Protein AF-A0A2E8HLU5-F1 (afdb_monomer_lite)

Radius of gyration: 15.28 Å; chains: 1; bounding box: 49×19×29 Å

Foldseek 3Di:
DDDDPDDPPCQQAADNCQVPDPPHDPRRRHHFFDFDDDPDRDTDRDPCPVVDPPD

Sequence (55 aa):
MEGEVADPVNPPPGCAFHPRCPFVQDRCRSQVPELRQLEGKRRVSCHRAEELDLA

pLDDT: mean 78.18, std 14.79, range [43.81, 90.56]

Secondary structure (DSSP, 8-state):
-------TT-PPSS-TTTTT-TT--GGGGTSPPP-EEETTTEEE--TTTTTS---

Structure (mmCIF, N/CA/C/O backbone):
data_AF-A0A2E8HLU5-F1
#
_entry.id   AF-A0A2E8HLU5-F1
#
loop_
_atom_site.group_PDB
_atom_site.id
_atom_site.type_symbol
_atom_site.label_atom_id
_atom_site.label_alt_id
_atom_site.label_comp_id
_atom_site.label_asym_id
_atom_site.label_entity_id
_atom_site.label_seq_id
_atom_site.pdbx_PDB_ins_code
_atom_site.Cartn_x
_atom_site.Cartn_y
_atom_site.Cartn_z
_atom_site.occupancy
_atom_site.B_iso_or_equiv
_atom_site.auth_seq_id
_atom_site.auth_comp_id
_atom_site.auth_asym_id
_atom_site.auth_atom_id
_atom_site.pdbx_PDB_model_num
ATOM 1 N N . MET A 1 1 ? 40.204 7.377 -16.439 1.00 43.81 1 MET A N 1
ATOM 2 C CA . MET A 1 1 ? 39.205 7.781 -15.431 1.00 43.81 1 MET A CA 1
ATOM 3 C C . MET A 1 1 ? 37.998 6.903 -15.667 1.00 43.81 1 MET A C 1
ATOM 5 O O . MET A 1 1 ? 37.189 7.205 -16.530 1.00 43.81 1 MET A O 1
ATOM 9 N N . GLU A 1 2 ? 37.987 5.748 -15.009 1.00 47.91 2 GLU A N 1
ATOM 10 C CA . GLU A 1 2 ? 36.875 4.799 -15.021 1.00 47.91 2 GLU A CA 1
ATOM 11 C C . GLU A 1 2 ? 35.746 5.383 -14.172 1.00 47.91 2 GLU A C 1
ATOM 13 O O . GLU A 1 2 ? 35.940 5.690 -12.996 1.00 47.91 2 GLU A O 1
ATOM 18 N N . GLY A 1 3 ? 34.590 5.609 -14.782 1.00 61.03 3 GLY A N 1
ATOM 19 C CA . GLY A 1 3 ? 33.464 6.241 -14.119 1.00 61.03 3 GLY A CA 1
ATOM 20 C C . GLY A 1 3 ? 32.199 6.012 -14.914 1.00 61.03 3 GLY A C 1
ATOM 21 O O . GLY A 1 3 ? 31.817 6.858 -15.706 1.00 61.03 3 GLY A O 1
ATOM 22 N N . GLU A 1 4 ? 31.548 4.880 -14.690 1.00 52.72 4 GLU A N 1
ATOM 23 C CA . GLU A 1 4 ? 30.162 4.693 -15.113 1.00 52.72 4 GLU A CA 1
ATOM 24 C C . GLU A 1 4 ? 29.483 3.710 -14.161 1.00 52.72 4 GLU A C 1
ATOM 26 O O . GLU A 1 4 ? 29.315 2.521 -14.414 1.00 52.72 4 GLU A O 1
ATOM 31 N N . VAL A 1 5 ? 29.133 4.246 -12.990 1.00 61.22 5 VAL A N 1
ATOM 32 C CA . VAL A 1 5 ? 28.068 3.691 -12.158 1.00 61.22 5 VAL A CA 1
ATOM 33 C C . VAL A 1 5 ? 26.764 4.111 -12.833 1.00 61.22 5 VAL A C 1
ATOM 35 O O . VAL A 1 5 ? 26.382 5.273 -12.743 1.00 61.22 5 VAL A O 1
ATOM 38 N N . ALA A 1 6 ? 26.118 3.195 -13.545 1.00 47.19 6 ALA A N 1
ATOM 39 C CA . ALA A 1 6 ? 24.836 3.422 -14.206 1.00 47.19 6 ALA A CA 1
ATOM 40 C C . ALA A 1 6 ? 23.838 2.362 -13.708 1.00 47.19 6 ALA A C 1
ATOM 42 O O . ALA A 1 6 ? 24.126 1.173 -13.794 1.00 47.19 6 ALA A O 1
ATOM 43 N N . ASP A 1 7 ? 22.662 2.634 -13.144 1.00 47.44 7 ASP A N 1
ATOM 44 C CA . ASP A 1 7 ? 21.983 3.860 -12.722 1.00 47.44 7 ASP A CA 1
ATOM 45 C C . ASP A 1 7 ? 20.832 3.394 -11.795 1.00 47.44 7 ASP A C 1
ATOM 47 O O . 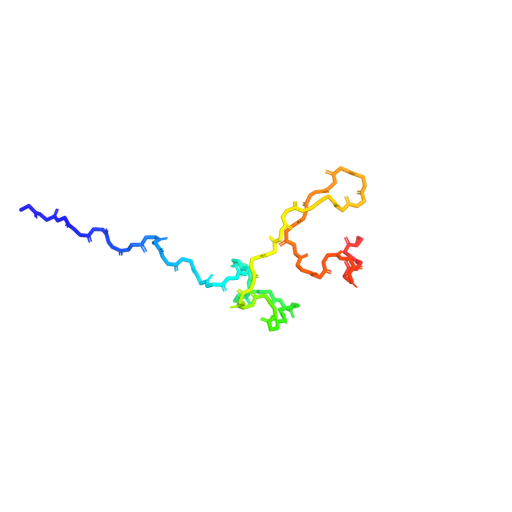ASP A 1 7 ? 19.995 2.603 -12.238 1.00 47.44 7 ASP A O 1
ATOM 51 N N . PRO A 1 8 ? 20.681 3.868 -10.543 1.00 54.75 8 PRO A N 1
ATOM 52 C CA . PRO A 1 8 ? 19.467 3.624 -9.744 1.00 54.75 8 PRO A CA 1
ATOM 53 C C . PRO A 1 8 ? 18.228 4.387 -10.276 1.00 54.75 8 PRO A C 1
ATOM 55 O O . PRO A 1 8 ? 17.208 4.471 -9.593 1.00 54.75 8 PRO A O 1
ATOM 58 N N . VAL A 1 9 ? 18.318 4.977 -11.475 1.00 56.25 9 VAL A N 1
ATOM 59 C CA . VAL A 1 9 ? 17.491 6.098 -11.952 1.00 56.25 9 VAL A CA 1
ATOM 60 C C . VAL A 1 9 ? 16.166 5.696 -12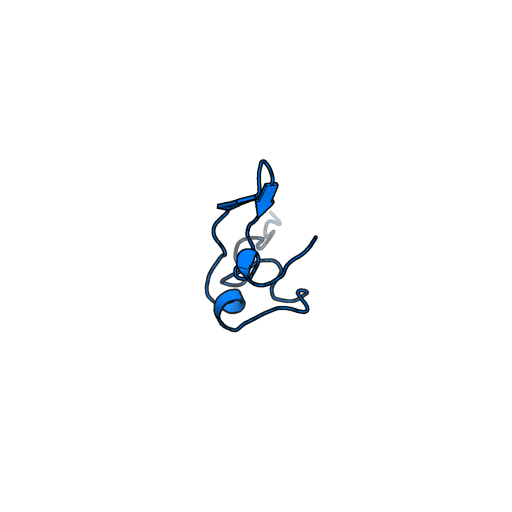.605 1.00 56.25 9 VAL A C 1
ATOM 62 O O . VAL A 1 9 ? 15.345 6.567 -12.874 1.00 56.25 9 VAL A O 1
ATOM 65 N N . ASN A 1 10 ? 15.914 4.403 -12.824 1.00 55.16 10 ASN A N 1
ATOM 66 C CA . ASN A 1 10 ? 14.644 3.930 -13.384 1.00 55.16 10 ASN A CA 1
ATOM 67 C C . ASN A 1 10 ? 13.976 2.905 -12.457 1.00 55.16 10 ASN A C 1
ATOM 69 O O . ASN A 1 10 ? 13.964 1.707 -12.756 1.00 55.16 10 ASN A O 1
ATOM 73 N N . PRO A 1 11 ? 13.402 3.340 -11.317 1.00 58.34 11 PRO A N 1
ATOM 74 C CA . PRO A 1 11 ? 12.415 2.508 -10.651 1.00 58.34 11 PRO A CA 1
ATOM 75 C C . PRO A 1 11 ? 11.301 2.195 -11.666 1.00 58.34 11 PRO A C 1
ATOM 77 O O . PRO A 1 11 ? 10.892 3.089 -12.415 1.00 58.34 11 PRO A O 1
ATOM 80 N N . PRO A 1 12 ? 10.823 0.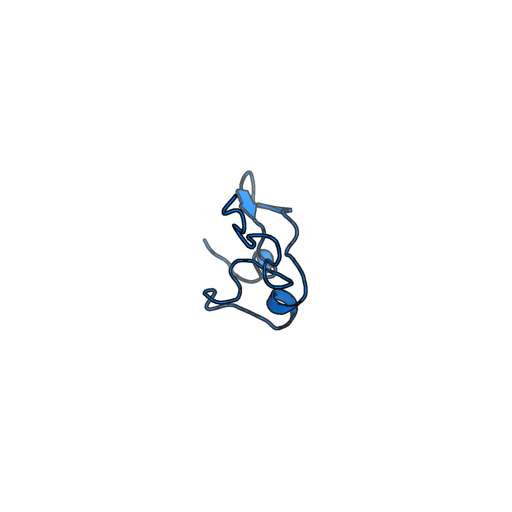940 -11.739 1.00 60.00 12 PRO A N 1
ATOM 81 C CA . PRO A 1 12 ? 9.706 0.614 -12.609 1.00 60.00 12 PRO A CA 1
ATOM 82 C C . PRO A 1 12 ? 8.535 1.554 -12.293 1.00 60.00 12 PRO A C 1
ATOM 84 O O . PRO A 1 12 ? 8.315 1.878 -11.118 1.00 60.00 12 PRO A O 1
ATOM 87 N N . PRO A 1 13 ? 7.797 2.027 -13.312 1.00 72.12 13 PRO A N 1
ATOM 88 C CA . PRO A 1 13 ? 6.659 2.894 -13.071 1.00 72.12 13 PRO A CA 1
ATOM 89 C C . PRO A 1 13 ? 5.674 2.178 -12.141 1.00 72.12 13 PRO A C 1
ATOM 91 O O . PRO A 1 13 ? 5.375 0.996 -12.295 1.00 72.12 13 PRO A O 1
ATOM 94 N N . GLY A 1 14 ? 5.179 2.897 -11.141 1.00 85.75 14 GLY A N 1
ATOM 95 C CA . GLY A 1 14 ? 4.195 2.372 -10.206 1.00 85.75 14 GLY A CA 1
ATOM 96 C C . GLY A 1 14 ? 4.743 1.905 -8.856 1.00 85.75 14 GLY A C 1
ATOM 97 O O . GLY A 1 14 ? 5.645 2.496 -8.272 1.00 85.75 14 GLY A O 1
ATOM 98 N N . CYS A 1 15 ? 4.108 0.893 -8.273 1.00 89.50 15 CYS A N 1
ATOM 99 C CA . CYS A 1 15 ? 4.415 0.413 -6.931 1.00 89.50 15 CYS A CA 1
ATOM 100 C C . CYS A 1 15 ? 5.726 -0.380 -6.919 1.00 89.50 15 CYS A C 1
ATOM 102 O O . CYS A 1 15 ? 5.796 -1.438 -7.533 1.00 89.50 15 CYS A O 1
ATOM 104 N N . ALA A 1 16 ? 6.713 0.028 -6.120 1.00 86.19 16 ALA A N 1
ATOM 105 C CA . ALA A 1 16 ? 7.987 -0.694 -5.982 1.00 86.19 16 ALA A CA 1
ATOM 106 C C . ALA A 1 16 ? 7.832 -2.184 -5.594 1.00 86.19 16 ALA A C 1
ATOM 108 O O . ALA A 1 16 ? 8.706 -3.002 -5.868 1.00 86.19 16 ALA A O 1
ATOM 109 N N . PHE A 1 17 ? 6.702 -2.553 -4.983 1.00 87.06 17 PHE A N 1
ATOM 110 C CA . PHE A 1 17 ? 6.389 -3.926 -4.590 1.00 87.06 17 PHE A CA 1
ATOM 111 C C . PHE A 1 17 ? 5.641 -4.726 -5.667 1.00 87.06 17 PHE A C 1
ATOM 113 O O . PHE A 1 17 ? 5.499 -5.936 -5.512 1.00 87.06 17 PHE A O 1
ATOM 120 N N . HIS A 1 18 ? 5.198 -4.116 -6.777 1.00 88.94 18 HIS A N 1
ATOM 121 C CA . HIS A 1 18 ? 4.435 -4.798 -7.831 1.00 88.94 18 HIS A CA 1
ATOM 122 C C . HIS A 1 18 ? 5.086 -6.088 -8.379 1.00 88.94 18 HIS A C 1
ATOM 124 O O . HIS A 1 18 ? 4.327 -7.012 -8.669 1.00 88.94 18 HIS A O 1
ATOM 130 N N . PRO A 1 19 ? 6.427 -6.227 -8.523 1.00 87.12 19 PRO A N 1
ATOM 131 C CA . PRO A 1 19 ? 7.003 -7.455 -9.075 1.00 87.12 19 PRO A CA 1
ATOM 132 C C . PRO A 1 19 ? 7.033 -8.611 -8.066 1.00 87.12 19 PRO A C 1
ATOM 134 O O . PRO A 1 19 ? 7.258 -9.751 -8.461 1.00 87.12 19 PRO A O 1
ATOM 137 N N . ARG A 1 20 ? 6.820 -8.341 -6.769 1.00 89.12 20 ARG A N 1
ATOM 138 C CA . ARG A 1 20 ? 6.820 -9.363 -5.703 1.00 89.12 20 ARG A CA 1
ATOM 139 C C . ARG A 1 20 ? 5.509 -9.432 -4.915 1.00 89.12 20 ARG A C 1
ATOM 141 O O . ARG A 1 20 ? 5.387 -10.259 -4.020 1.00 89.12 20 ARG A O 1
ATOM 148 N N . CYS A 1 21 ? 4.540 -8.571 -5.217 1.00 89.50 21 CYS A N 1
ATOM 149 C CA . CYS A 1 21 ? 3.267 -8.504 -4.512 1.00 89.50 21 CYS A CA 1
ATOM 150 C C . CYS A 1 21 ? 2.292 -9.562 -5.064 1.00 89.50 21 CYS A C 1
ATOM 152 O O . CYS A 1 21 ? 1.957 -9.498 -6.248 1.00 89.50 21 CYS A O 1
ATOM 154 N N . PRO A 1 22 ? 1.772 -10.488 -4.233 1.00 88.00 22 PRO A N 1
ATOM 155 C CA . PRO A 1 22 ? 0.788 -11.485 -4.672 1.00 88.00 22 PRO A CA 1
ATOM 156 C C . PRO A 1 22 ? -0.584 -10.866 -4.984 1.00 88.00 22 PRO A C 1
ATOM 158 O O . PRO A 1 22 ? -1.397 -11.469 -5.674 1.00 88.00 22 PRO A O 1
ATOM 161 N N . PHE A 1 23 ? -0.833 -9.645 -4.506 1.00 88.31 23 PHE A N 1
ATOM 162 C CA . PHE A 1 23 ? -2.078 -8.898 -4.690 1.00 88.31 23 PHE A CA 1
ATOM 163 C C . PHE A 1 23 ? -1.963 -7.796 -5.754 1.00 88.31 23 PHE A C 1
ATOM 165 O O . PHE A 1 23 ? -2.771 -6.863 -5.759 1.00 88.31 23 PHE A O 1
ATOM 172 N N . VAL A 1 24 ? -0.934 -7.851 -6.609 1.00 89.44 24 VAL A N 1
ATOM 173 C CA . VAL A 1 24 ? -0.689 -6.853 -7.657 1.00 89.44 24 VAL A CA 1
ATOM 174 C C . VAL A 1 24 ? -1.898 -6.721 -8.592 1.00 89.44 24 VAL A C 1
ATOM 176 O O . VAL A 1 24 ? -2.496 -7.710 -8.997 1.00 89.44 24 VAL A O 1
ATOM 179 N N . GLN A 1 25 ? -2.232 -5.485 -8.954 1.00 89.56 25 GLN A N 1
ATOM 180 C CA . GLN A 1 25 ? -3.238 -5.157 -9.968 1.00 89.56 25 GLN A CA 1
ATOM 181 C C . GLN A 1 25 ? -2.611 -4.299 -11.069 1.00 89.56 25 GLN A C 1
ATOM 183 O O . GLN A 1 25 ? -1.527 -3.742 -10.867 1.00 89.56 25 GLN A O 1
ATOM 188 N N . ASP A 1 26 ? -3.306 -4.118 -12.191 1.00 90.12 26 ASP A N 1
ATOM 189 C CA . ASP A 1 26 ? -2.852 -3.262 -13.296 1.00 90.12 26 ASP A CA 1
ATOM 190 C C . ASP A 1 26 ? -2.447 -1.858 -12.829 1.00 90.12 26 ASP A C 1
ATOM 192 O O . ASP A 1 26 ? -1.357 -1.384 -13.150 1.00 90.12 26 ASP A O 1
ATOM 196 N N . ARG A 1 27 ? -3.237 -1.237 -11.939 1.00 89.38 27 ARG A N 1
ATOM 197 C CA . ARG A 1 27 ? -2.912 0.081 -11.367 1.00 89.38 27 ARG A CA 1
ATOM 198 C C . ARG A 1 27 ? -1.560 0.106 -10.641 1.00 89.38 27 ARG A C 1
ATOM 200 O O . ARG A 1 27 ? -0.877 1.123 -10.682 1.00 89.38 27 ARG A O 1
ATOM 207 N N . CYS A 1 28 ? -1.123 -0.997 -10.029 1.00 90.56 28 CYS A N 1
ATOM 208 C CA . CYS A 1 28 ? 0.173 -1.073 -9.344 1.00 90.56 28 CYS A CA 1
ATOM 209 C C . CYS A 1 28 ? 1.369 -1.036 -10.306 1.00 90.56 28 CYS A C 1
ATOM 211 O O . CYS A 1 28 ? 2.467 -0.733 -9.851 1.00 90.56 28 CYS A O 1
ATOM 213 N N . ARG A 1 29 ? 1.178 -1.356 -11.592 1.00 88.88 29 ARG A N 1
ATOM 214 C CA . ARG A 1 29 ? 2.239 -1.373 -12.618 1.00 88.88 29 ARG A CA 1
ATOM 215 C C . ARG A 1 29 ? 2.415 -0.032 -13.334 1.00 88.88 29 ARG A C 1
ATOM 217 O O . ARG A 1 29 ? 3.331 0.119 -14.130 1.00 88.88 29 ARG A O 1
ATOM 224 N N . SER A 1 30 ? 1.509 0.918 -13.104 1.00 89.44 30 SER A N 1
ATOM 225 C CA . SER A 1 30 ? 1.535 2.224 -13.775 1.00 89.44 30 SER A CA 1
ATOM 226 C C . SER A 1 30 ? 1.381 3.402 -12.818 1.00 89.44 30 SER A C 1
ATOM 228 O O . SER A 1 30 ? 1.836 4.494 -13.136 1.00 89.44 30 SER A O 1
ATOM 230 N N . GLN A 1 31 ? 0.774 3.211 -11.641 1.00 89.19 31 GLN A N 1
ATOM 231 C CA . GLN A 1 31 ? 0.595 4.266 -10.642 1.00 89.19 31 GLN A CA 1
ATOM 232 C C . GLN A 1 31 ? 1.308 3.934 -9.339 1.00 89.19 31 GLN A C 1
ATOM 234 O O . GLN A 1 31 ? 1.196 2.828 -8.799 1.00 89.19 31 GLN A O 1
ATOM 239 N N . VAL A 1 32 ? 2.034 4.919 -8.816 1.00 88.56 32 VAL A N 1
ATOM 240 C CA . VAL A 1 32 ? 2.665 4.828 -7.501 1.00 88.56 32 VAL A CA 1
ATOM 241 C C . VAL A 1 32 ? 1.564 5.009 -6.452 1.00 88.56 32 VAL A C 1
ATOM 243 O O . VAL A 1 32 ? 0.794 5.964 -6.550 1.00 88.56 32 VAL A O 1
ATOM 246 N N . PRO A 1 33 ? 1.422 4.093 -5.484 1.00 89.00 33 PRO A N 1
ATOM 247 C CA . PRO A 1 33 ? 0.453 4.254 -4.413 1.00 89.00 33 PRO A CA 1
ATOM 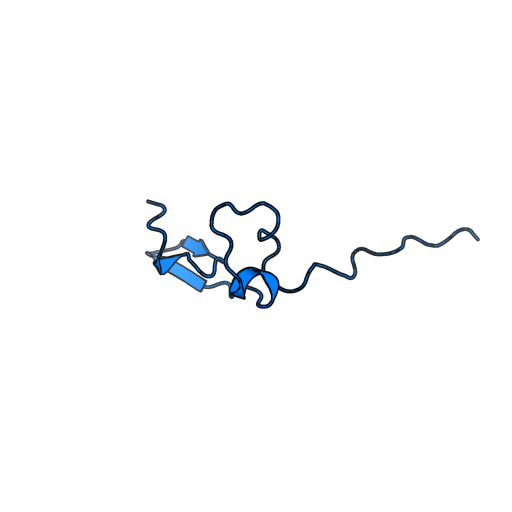248 C C . PRO A 1 33 ? 0.853 5.410 -3.500 1.00 89.00 33 PRO A C 1
ATOM 250 O O . PRO A 1 33 ? 1.995 5.500 -3.051 1.00 89.00 33 PRO A O 1
ATOM 253 N N . GLU A 1 34 ? -0.109 6.274 -3.199 1.00 88.75 34 GLU A N 1
ATOM 254 C CA . GLU A 1 34 ? 0.072 7.357 -2.241 1.00 88.75 34 GLU A CA 1
ATOM 255 C C . GLU A 1 34 ? 0.228 6.819 -0.814 1.00 88.75 34 GLU A C 1
ATOM 257 O O . GLU A 1 34 ? -0.427 5.850 -0.411 1.00 88.75 34 GLU A O 1
ATOM 262 N N . LEU A 1 35 ? 1.121 7.452 -0.048 1.00 89.12 35 LEU A N 1
ATOM 263 C CA . LEU A 1 35 ? 1.293 7.156 1.367 1.00 89.12 35 LEU A CA 1
ATOM 264 C C . LEU A 1 35 ? 0.127 7.775 2.140 1.00 89.12 35 LEU A C 1
ATOM 266 O O . LEU A 1 35 ? 0.117 8.977 2.399 1.00 89.12 35 LEU A O 1
ATOM 270 N N . ARG A 1 36 ? -0.826 6.939 2.541 1.00 87.69 36 ARG A N 1
ATOM 271 C CA . ARG A 1 36 ? -1.999 7.342 3.321 1.00 87.69 36 ARG A CA 1
ATOM 272 C C . ARG A 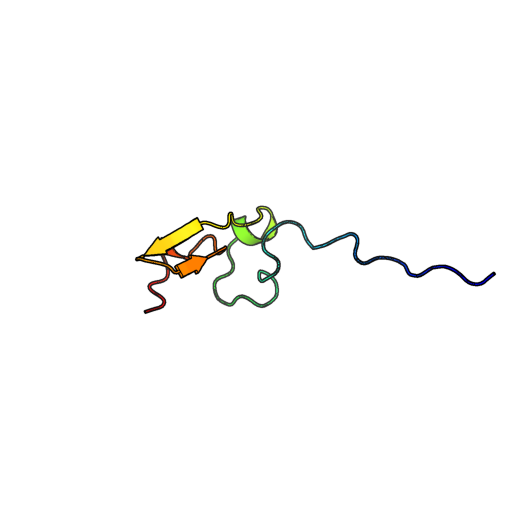1 36 ? -2.002 6.699 4.698 1.00 87.69 36 ARG A C 1
ATOM 274 O O . ARG A 1 36 ? -1.301 5.717 4.940 1.00 87.69 36 ARG A O 1
ATOM 281 N N . GLN A 1 37 ? -2.760 7.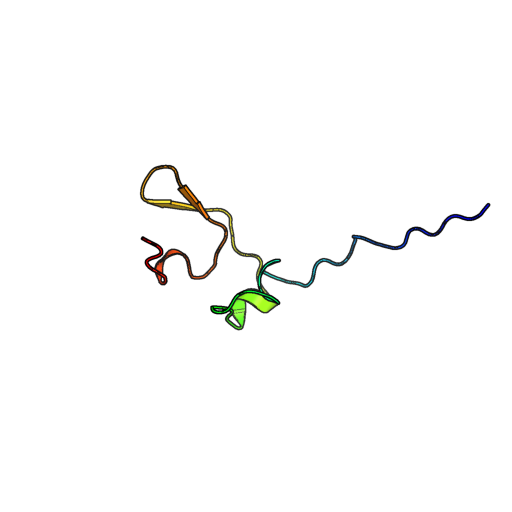269 5.626 1.00 88.06 37 GLN A N 1
ATOM 282 C CA . GLN A 1 37 ? -2.990 6.642 6.925 1.00 88.06 37 GLN A CA 1
ATOM 283 C C . GLN A 1 37 ? -4.122 5.621 6.815 1.00 88.06 37 GLN A C 1
ATOM 285 O O . GLN A 1 37 ? -5.206 5.956 6.352 1.00 88.06 37 GLN A O 1
ATOM 290 N N . LEU A 1 38 ? -3.839 4.388 7.235 1.00 81.88 38 LEU A N 1
ATOM 291 C CA . LEU A 1 38 ? -4.843 3.359 7.500 1.00 81.88 38 LEU A CA 1
ATOM 292 C C . LEU A 1 38 ? -5.133 3.375 9.005 1.00 81.88 38 LEU A C 1
ATOM 294 O O . LEU A 1 38 ? -4.266 3.786 9.778 1.00 81.88 38 LEU A O 1
ATOM 298 N N . GLU A 1 39 ? -6.332 2.948 9.393 1.00 77.00 39 GLU A N 1
ATOM 299 C CA . GLU A 1 39 ? -6.879 2.931 10.758 1.00 77.00 39 GLU A CA 1
ATOM 300 C C . GLU A 1 39 ? -5.877 3.194 11.905 1.00 77.00 39 GLU A C 1
ATOM 302 O O . GLU A 1 39 ? -4.918 2.455 12.160 1.00 77.00 39 GLU A O 1
ATOM 307 N N . GLY A 1 40 ? -6.114 4.288 12.633 1.00 79.56 40 GLY A N 1
ATOM 308 C CA . GLY A 1 40 ? -5.265 4.721 13.738 1.00 79.56 40 GLY A CA 1
ATOM 309 C C . GLY A 1 40 ? -3.963 5.387 13.277 1.00 79.56 40 GLY A C 1
ATOM 310 O O . GLY A 1 40 ? -3.980 6.446 12.655 1.00 79.56 40 GLY A O 1
ATOM 311 N N . LYS A 1 41 ? -2.811 4.820 13.671 1.00 81.00 41 LYS A N 1
ATOM 312 C CA . LYS A 1 41 ? -1.467 5.396 13.429 1.00 81.00 41 LYS A CA 1
ATOM 313 C C . LYS A 1 41 ? -0.684 4.703 12.305 1.00 81.00 41 LYS A C 1
ATOM 315 O O . LYS A 1 41 ? 0.477 5.055 12.082 1.00 81.00 41 LYS A O 1
ATOM 320 N N . ARG A 1 42 ? -1.265 3.717 11.614 1.00 85.94 42 ARG A N 1
ATOM 321 C CA . ARG A 1 42 ? -0.571 2.984 10.545 1.00 85.94 42 ARG A CA 1
ATOM 322 C C . ARG A 1 42 ? -0.533 3.832 9.274 1.00 85.94 42 ARG A C 1
ATOM 324 O O . ARG A 1 42 ? -1.496 4.500 8.921 1.00 85.94 42 ARG A O 1
ATOM 331 N N . ARG A 1 43 ? 0.604 3.830 8.582 1.00 88.56 43 ARG A N 1
ATOM 332 C CA . ARG A 1 43 ? 0.751 4.452 7.260 1.00 88.56 43 ARG A CA 1
ATOM 333 C C . ARG A 1 43 ? 1.011 3.365 6.240 1.00 88.56 43 ARG A C 1
ATOM 335 O O . ARG A 1 43 ? 1.810 2.467 6.493 1.00 88.56 43 ARG A O 1
ATOM 342 N N . VAL A 1 44 ? 0.341 3.459 5.104 1.00 89.44 44 VAL A N 1
ATOM 343 C CA . VAL A 1 44 ? 0.379 2.455 4.053 1.00 89.44 44 VAL A CA 1
ATOM 344 C C . VAL A 1 44 ? 0.468 3.129 2.692 1.00 89.44 44 VAL A C 1
ATOM 346 O O . VAL A 1 44 ? -0.189 4.130 2.423 1.00 89.44 44 VAL A O 1
ATOM 349 N N . SER A 1 45 ? 1.287 2.557 1.821 1.00 90.25 45 SER A N 1
ATOM 350 C CA . SER A 1 45 ? 1.421 2.926 0.413 1.00 90.25 45 SER A CA 1
ATOM 351 C C . SER A 1 45 ? 1.032 1.732 -0.461 1.00 90.25 45 SER A C 1
ATOM 353 O O . SER A 1 45 ? 1.796 1.260 -1.294 1.00 90.25 45 SER A O 1
ATOM 355 N N . CYS A 1 46 ? -0.168 1.186 -0.252 1.00 89.69 46 CYS A N 1
ATOM 356 C CA . CYS A 1 46 ? -0.702 0.083 -1.053 1.00 89.69 46 CYS A CA 1
ATOM 357 C C . CYS A 1 46 ? -2.032 0.502 -1.672 1.00 89.69 46 CYS A C 1
ATOM 359 O O . CYS A 1 46 ? -2.923 0.959 -0.966 1.00 89.69 46 CYS A O 1
ATOM 361 N N . HIS A 1 47 ? -2.209 0.322 -2.982 1.00 89.88 47 HIS A N 1
ATOM 362 C CA . HIS A 1 47 ? -3.479 0.645 -3.648 1.00 89.88 47 HIS A CA 1
ATOM 363 C C . HIS A 1 47 ? -4.662 -0.151 -3.088 1.00 89.88 47 HIS A C 1
ATOM 365 O O . HIS A 1 47 ? -5.772 0.357 -3.075 1.00 89.88 47 HIS A O 1
ATOM 371 N N . ARG A 1 48 ? -4.412 -1.361 -2.576 1.00 88.00 48 ARG A N 1
ATOM 372 C CA . ARG A 1 48 ? -5.436 -2.268 -2.040 1.00 88.00 48 ARG A CA 1
ATOM 373 C C . ARG A 1 48 ? -5.505 -2.290 -0.511 1.00 88.00 48 ARG A C 1
ATOM 375 O O . ARG A 1 48 ? -6.091 -3.205 0.041 1.00 88.00 48 ARG A O 1
ATOM 382 N N . ALA A 1 49 ? -4.907 -1.319 0.182 1.00 86.88 49 ALA A N 1
ATOM 383 C CA . ALA A 1 49 ? -4.872 -1.319 1.649 1.00 86.88 49 ALA A CA 1
ATOM 384 C C . ALA A 1 49 ? -6.255 -1.256 2.324 1.00 86.88 49 ALA A C 1
ATOM 386 O O . ALA A 1 49 ? -6.371 -1.654 3.469 1.00 86.88 49 ALA A O 1
ATOM 387 N N . GLU A 1 50 ? -7.271 -0.742 1.628 1.00 81.56 50 GLU A N 1
ATOM 388 C CA . GLU A 1 50 ? -8.658 -0.663 2.121 1.00 81.56 50 GLU A CA 1
ATOM 389 C C . GLU A 1 50 ? -9.495 -1.889 1.735 1.00 81.56 50 GLU A C 1
ATOM 391 O O . GLU A 1 50 ? -10.539 -2.139 2.318 1.00 81.56 50 GLU A O 1
ATOM 396 N N . GLU A 1 51 ? -9.048 -2.643 0.729 1.00 83.25 51 GLU A N 1
ATOM 397 C CA . GLU A 1 51 ? -9.748 -3.828 0.222 1.00 83.25 51 GLU A CA 1
ATOM 398 C C . GLU A 1 51 ? -9.184 -5.116 0.837 1.00 83.25 51 GLU A C 1
ATOM 400 O O . GLU A 1 51 ? -9.881 -6.118 0.969 1.00 83.25 51 GLU A O 1
ATOM 405 N N . LEU A 1 52 ? -7.903 -5.088 1.211 1.00 76.50 52 LEU A N 1
ATOM 406 C CA . LEU A 1 52 ? -7.237 -6.148 1.946 1.00 76.50 52 LEU A CA 1
ATOM 407 C C . LEU A 1 52 ? -7.292 -5.801 3.431 1.00 76.50 52 LEU A C 1
ATOM 409 O O . LEU A 1 52 ? -6.500 -4.986 3.905 1.00 76.50 52 LEU A O 1
ATOM 413 N N . ASP A 1 53 ? -8.198 -6.454 4.151 1.00 65.81 53 ASP A N 1
ATOM 414 C CA . ASP A 1 53 ? -8.189 -6.485 5.612 1.00 65.81 53 ASP A CA 1
ATOM 415 C C . ASP A 1 53 ? -6.960 -7.291 6.069 1.00 65.81 53 ASP A C 1
ATOM 417 O O . ASP A 1 53 ? -6.994 -8.504 6.263 1.00 65.81 53 ASP A O 1
ATOM 421 N N . LEU A 1 54 ? -5.805 -6.622 6.109 1.00 63.38 54 LEU A N 1
ATOM 422 C CA . LEU A 1 54 ? -4.561 -7.152 6.668 1.00 63.38 54 LEU A CA 1
ATOM 423 C C . LEU A 1 54 ? -4.580 -6.912 8.184 1.00 63.38 54 LEU A C 1
ATOM 425 O O . LEU A 1 54 ? -3.751 -6.157 8.707 1.00 63.38 54 LEU A O 1
ATOM 429 N N . ALA A 1 55 ? -5.587 -7.479 8.852 1.00 55.88 55 ALA A N 1
ATOM 430 C CA . ALA A 1 55 ? -5.683 -7.513 10.307 1.00 55.88 55 ALA A CA 1
ATOM 431 C C . ALA A 1 55 ? -4.612 -8.434 10.911 1.00 55.88 55 ALA A C 1
ATOM 433 O O . ALA A 1 55 ? -4.439 -9.570 10.410 1.00 55.88 55 ALA A O 1
#